Protein AF-A0A9X8VCU6-F1 (afdb_monomer_lite)

Structure (mmCIF, N/CA/C/O backbone):
data_AF-A0A9X8VCU6-F1
#
_entry.id   AF-A0A9X8VCU6-F1
#
loop_
_atom_site.group_PDB
_atom_site.id
_atom_site.type_symbol
_atom_site.label_atom_id
_atom_site.label_alt_id
_atom_site.label_comp_id
_atom_site.label_asym_id
_atom_site.label_entity_id
_atom_site.label_seq_id
_atom_site.pdbx_PDB_ins_code
_atom_site.Cartn_x
_atom_site.Cartn_y
_atom_site.Cartn_z
_atom_site.occupancy
_atom_site.B_iso_or_equiv
_atom_site.auth_seq_id
_atom_site.auth_comp_id
_atom_site.auth_asym_id
_atom_site.auth_atom_id
_atom_site.p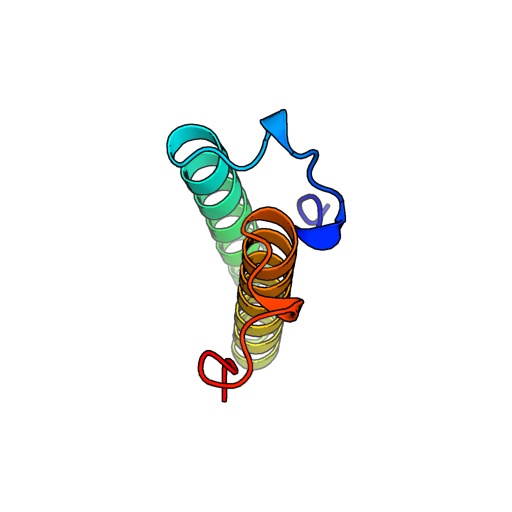dbx_PDB_model_num
ATOM 1 N N . MET A 1 1 ? -11.835 8.940 1.392 1.00 74.19 1 MET A N 1
ATOM 2 C CA . MET A 1 1 ? -11.609 8.126 0.175 1.00 74.19 1 MET A CA 1
ATOM 3 C C . MET A 1 1 ? -10.243 7.462 0.303 1.00 74.19 1 MET A C 1
ATOM 5 O O . MET A 1 1 ? -9.350 8.150 0.792 1.00 74.19 1 MET A O 1
ATOM 9 N N . PRO A 1 2 ? -10.076 6.171 -0.042 1.00 80.69 2 PRO A N 1
ATOM 10 C CA . PRO A 1 2 ? -8.763 5.527 -0.023 1.00 80.69 2 PRO A CA 1
ATOM 11 C C . PRO A 1 2 ? -7.817 6.167 -1.055 1.00 80.69 2 PRO A C 1
ATOM 13 O O . PRO A 1 2 ? -8.292 6.686 -2.070 1.00 80.69 2 PRO A O 1
ATOM 16 N N . PRO A 1 3 ? -6.497 6.165 -0.806 1.00 89.44 3 PRO A N 1
ATOM 17 C CA . PRO A 1 3 ? -5.515 6.669 -1.760 1.00 89.44 3 PRO A CA 1
ATOM 18 C C . PRO A 1 3 ? -5.438 5.786 -3.011 1.00 89.44 3 PRO A C 1
ATOM 20 O O . PRO A 1 3 ? -5.926 4.655 -3.039 1.00 89.44 3 PRO A O 1
ATOM 23 N N . ALA A 1 4 ? -4.805 6.318 -4.057 1.00 89.75 4 ALA A N 1
ATOM 24 C CA . ALA A 1 4 ? -4.630 5.612 -5.319 1.00 89.75 4 ALA A CA 1
ATOM 25 C C . ALA A 1 4 ? -3.831 4.310 -5.131 1.00 89.75 4 ALA A C 1
ATOM 27 O O . ALA A 1 4 ? -2.791 4.291 -4.464 1.00 89.75 4 ALA A O 1
ATOM 28 N N . SER A 1 5 ? -4.319 3.231 -5.748 1.00 91.62 5 SER A N 1
ATOM 29 C CA . SER A 1 5 ? -3.661 1.925 -5.712 1.00 91.62 5 SER A CA 1
ATOM 30 C C . SER A 1 5 ? -2.308 1.977 -6.434 1.00 91.62 5 SER A C 1
ATOM 32 O O . SER A 1 5 ? -2.250 2.551 -7.517 1.00 91.62 5 SER A O 1
ATOM 34 N N . PRO A 1 6 ? -1.250 1.318 -5.926 1.00 93.25 6 PRO A N 1
ATOM 35 C CA . PRO A 1 6 ? 0.068 1.347 -6.567 1.00 93.25 6 PRO A CA 1
ATOM 36 C C . PRO A 1 6 ? 0.104 0.843 -8.011 1.00 93.25 6 PRO A C 1
ATOM 38 O O . PRO A 1 6 ? 0.958 1.247 -8.790 1.00 93.25 6 PRO A O 1
ATOM 41 N N . SER A 1 7 ? -0.855 -0.001 -8.396 1.00 91.00 7 SER A N 1
ATOM 42 C CA . SER A 1 7 ? -0.967 -0.538 -9.753 1.00 91.00 7 SER A CA 1
ATOM 43 C C . SER A 1 7 ? -1.245 0.519 -10.830 1.00 91.00 7 SER A C 1
ATOM 45 O O . SER A 1 7 ? -1.079 0.210 -12.003 1.00 91.00 7 SER A O 1
ATOM 47 N N . VAL A 1 8 ? -1.677 1.734 -10.464 1.00 92.94 8 VAL A N 1
ATOM 48 C CA . VAL A 1 8 ? -1.989 2.812 -11.427 1.00 92.94 8 VAL A CA 1
ATOM 49 C C . VAL A 1 8 ? -0.891 3.871 -11.535 1.00 92.94 8 VAL A C 1
ATOM 51 O O . VAL A 1 8 ? -1.064 4.831 -12.279 1.00 92.94 8 VAL A O 1
ATOM 54 N N . TYR A 1 9 ? 0.205 3.734 -10.782 1.00 94.00 9 TYR A N 1
ATOM 55 C CA . TYR A 1 9 ? 1.292 4.716 -10.796 1.00 94.00 9 TYR A CA 1
ATOM 56 C C . TYR A 1 9 ? 2.014 4.706 -12.145 1.00 94.00 9 TYR A C 1
ATOM 58 O O . TYR A 1 9 ? 2.305 3.632 -12.686 1.00 94.00 9 TYR A O 1
ATOM 66 N N . GLY A 1 10 ? 2.319 5.896 -12.663 1.00 93.50 10 GLY A N 1
ATOM 67 C CA . GLY A 1 10 ? 3.185 6.084 -13.827 1.00 93.50 10 GLY A CA 1
ATOM 68 C C . GLY A 1 10 ? 4.632 5.674 -13.541 1.00 93.50 10 GLY A C 1
ATOM 69 O O . GLY A 1 10 ? 5.036 5.544 -12.388 1.00 93.50 10 GLY A O 1
ATOM 70 N N . ASP A 1 11 ? 5.426 5.437 -14.584 1.00 93.75 11 ASP A N 1
ATOM 71 C CA . ASP A 1 11 ? 6.849 5.092 -14.423 1.00 93.75 11 ASP A CA 1
ATOM 72 C C . ASP A 1 11 ? 7.659 6.249 -13.813 1.00 93.75 11 ASP A C 1
ATOM 74 O O . ASP A 1 11 ? 8.554 6.035 -12.998 1.00 93.75 11 ASP A O 1
ATOM 78 N N . ASP A 1 12 ? 7.297 7.489 -14.147 1.00 93.75 12 ASP A N 1
ATOM 79 C CA . ASP A 1 12 ? 7.848 8.718 -13.569 1.00 93.75 12 ASP A CA 1
ATOM 80 C C . ASP A 1 12 ? 7.544 8.861 -12.069 1.00 93.75 12 ASP A C 1
ATOM 82 O O . ASP A 1 12 ? 8.255 9.558 -11.339 1.00 93.75 12 ASP A O 1
ATOM 86 N N . GLU A 1 13 ? 6.523 8.151 -11.589 1.00 92.56 13 GLU A N 1
ATOM 87 C CA . GLU A 1 13 ? 6.126 8.140 -10.190 1.00 92.56 13 GLU A CA 1
ATOM 88 C C . GLU A 1 13 ? 6.897 7.114 -9.335 1.00 92.56 13 GLU A C 1
ATOM 90 O O . GLU A 1 13 ? 6.870 7.183 -8.102 1.00 92.56 13 GLU A O 1
ATOM 95 N N . LEU A 1 14 ? 7.640 6.187 -9.949 1.00 94.19 14 LEU A N 1
ATOM 96 C CA . LEU A 1 14 ? 8.370 5.116 -9.253 1.00 94.19 14 LEU A CA 1
ATOM 97 C C . LEU A 1 14 ? 9.746 5.559 -8.746 1.00 94.19 14 LEU A C 1
ATOM 99 O O . LEU A 1 14 ? 10.749 4.855 -8.851 1.00 94.19 14 LEU A O 1
ATOM 103 N N . THR A 1 15 ? 9.789 6.742 -8.140 1.00 94.25 15 THR A N 1
ATOM 104 C CA . THR A 1 15 ? 10.989 7.289 -7.506 1.00 94.25 15 THR A CA 1
ATOM 105 C C . THR A 1 15 ? 10.891 7.189 -5.988 1.00 94.25 15 THR A C 1
ATOM 107 O O . THR A 1 15 ? 9.824 7.373 -5.401 1.00 94.25 15 THR A O 1
ATOM 110 N N . CYS A 1 16 ? 12.019 6.947 -5.312 1.00 93.25 16 CYS A N 1
ATOM 111 C CA . CYS A 1 16 ? 12.051 6.832 -3.850 1.00 93.25 16 CYS A CA 1
ATOM 112 C C . CYS A 1 16 ? 11.341 7.984 -3.104 1.00 93.25 16 CYS A C 1
ATOM 114 O O . CYS A 1 16 ? 10.616 7.690 -2.153 1.00 93.25 16 CYS A O 1
ATOM 116 N N . PRO A 1 17 ? 11.509 9.271 -3.476 1.00 96.25 17 PRO A N 1
ATOM 117 C CA . PRO A 1 17 ? 10.810 10.364 -2.801 1.00 96.25 17 PRO A CA 1
ATOM 118 C C . PRO A 1 17 ? 9.287 10.277 -2.939 1.00 96.25 17 PRO A C 1
ATOM 120 O O . PRO A 1 17 ? 8.578 10.408 -1.941 1.00 96.25 17 PRO A O 1
ATOM 123 N N . LEU A 1 18 ? 8.777 10.010 -4.145 1.00 95.44 18 LEU A N 1
ATOM 124 C CA . LEU A 1 18 ? 7.336 9.973 -4.370 1.00 95.44 18 LEU A CA 1
ATOM 125 C C . LEU A 1 18 ? 6.701 8.732 -3.736 1.00 95.44 18 LEU A C 1
ATOM 127 O O . LEU A 1 18 ? 5.652 8.829 -3.103 1.00 95.44 18 LEU A O 1
ATOM 131 N N . LEU A 1 19 ? 7.370 7.581 -3.808 1.00 95.62 19 LEU A N 1
ATOM 132 C CA . LEU A 1 19 ? 6.910 6.357 -3.154 1.00 95.62 19 LEU A CA 1
ATOM 133 C C . LEU A 1 19 ? 6.801 6.517 -1.634 1.00 95.62 19 LEU A C 1
ATOM 135 O O . LEU A 1 19 ? 5.824 6.056 -1.045 1.00 95.62 19 LEU A O 1
ATOM 139 N N . LYS A 1 20 ? 7.752 7.218 -1.000 1.00 95.44 20 LYS A N 1
ATOM 140 C CA . LYS A 1 20 ? 7.664 7.564 0.429 1.00 95.44 20 LYS A CA 1
ATOM 141 C C . LYS A 1 20 ? 6.425 8.404 0.722 1.00 95.44 20 LYS A C 1
ATOM 143 O O . LYS A 1 20 ? 5.653 8.041 1.605 1.00 95.44 20 LYS A O 1
ATOM 148 N N . GLN A 1 21 ? 6.183 9.448 -0.070 1.00 95.69 21 GLN A N 1
ATOM 149 C CA . GLN A 1 21 ? 5.002 10.300 0.083 1.00 95.69 21 GLN A CA 1
ATOM 150 C C . GLN A 1 21 ? 3.691 9.505 -0.061 1.00 95.69 21 GLN A C 1
ATOM 152 O O . GLN A 1 21 ? 2.751 9.698 0.712 1.00 95.69 21 GLN A O 1
ATOM 157 N N . ARG A 1 22 ? 3.612 8.580 -1.027 1.00 95.00 22 ARG A N 1
ATOM 158 C CA . ARG A 1 22 ? 2.436 7.709 -1.214 1.00 95.00 22 ARG A CA 1
ATOM 159 C C . ARG A 1 22 ? 2.234 6.762 -0.028 1.00 95.00 22 ARG A C 1
ATOM 161 O O . ARG A 1 22 ? 1.100 6.586 0.417 1.00 95.00 22 ARG A O 1
ATOM 168 N N . LEU A 1 23 ? 3.315 6.191 0.511 1.00 95.50 23 LEU A N 1
ATOM 169 C CA . LEU A 1 23 ? 3.263 5.351 1.711 1.00 95.50 23 LEU A CA 1
ATOM 170 C C . LEU A 1 23 ? 2.765 6.128 2.931 1.00 95.50 23 LEU A C 1
ATOM 172 O O . LEU A 1 23 ? 1.933 5.619 3.677 1.00 95.50 23 LEU A O 1
ATOM 176 N N . GLU A 1 24 ? 3.251 7.351 3.131 1.00 96.38 24 GLU A N 1
ATOM 177 C CA . GLU A 1 24 ? 2.812 8.229 4.220 1.00 96.38 24 GLU A CA 1
ATOM 178 C C . GLU A 1 24 ? 1.321 8.560 4.096 1.00 96.38 24 GLU A C 1
ATOM 180 O O . GLU A 1 24 ? 0.570 8.422 5.062 1.00 96.38 24 GLU A O 1
ATOM 185 N N . GLN A 1 25 ? 0.858 8.904 2.890 1.00 95.94 25 GLN A N 1
ATOM 186 C CA . GLN A 1 25 ? -0.560 9.155 2.629 1.00 95.94 25 GLN A CA 1
ATOM 187 C C . GLN A 1 25 ? -1.427 7.921 2.927 1.00 95.94 25 GLN A C 1
ATOM 189 O O . GLN A 1 25 ? -2.515 8.045 3.494 1.00 95.94 25 GLN A O 1
ATOM 194 N N . PHE A 1 26 ? -0.949 6.727 2.572 1.00 97.19 26 PHE A N 1
ATOM 195 C CA . PHE A 1 26 ? -1.642 5.478 2.875 1.00 97.19 26 PHE A CA 1
ATOM 196 C C . PHE A 1 26 ? -1.675 5.163 4.373 1.00 97.19 26 PHE A C 1
ATOM 198 O O . PHE A 1 26 ? -2.722 4.766 4.884 1.00 97.19 26 PHE A O 1
ATOM 205 N N . GLN A 1 27 ? -0.588 5.417 5.103 1.00 95.94 27 GLN A N 1
ATOM 206 C CA . GLN A 1 27 ? -0.568 5.264 6.560 1.00 95.94 27 GLN A CA 1
ATOM 207 C C . GLN A 1 27 ? -1.538 6.220 7.262 1.00 95.94 27 GLN A C 1
ATOM 209 O O . GLN A 1 27 ? -2.265 5.793 8.157 1.00 95.94 27 GLN A O 1
ATOM 214 N N . LEU A 1 28 ? -1.610 7.481 6.827 1.00 97.25 28 LEU A N 1
ATOM 215 C CA . LEU A 1 28 ? -2.583 8.441 7.359 1.00 97.25 28 LEU A CA 1
ATOM 216 C C . LEU A 1 28 ? -4.024 7.982 7.115 1.00 97.25 28 LEU A C 1
ATOM 218 O O . LEU A 1 28 ? -4.875 8.112 7.994 1.00 97.25 28 LEU A O 1
ATOM 222 N N . TRP A 1 29 ? -4.300 7.406 5.943 1.00 97.38 29 TRP A N 1
ATOM 223 C CA . TRP A 1 29 ? -5.613 6.838 5.653 1.00 97.38 29 TRP A CA 1
ATOM 224 C C . TRP A 1 29 ? -5.938 5.626 6.541 1.00 97.38 29 TRP A C 1
ATOM 226 O O . TRP A 1 29 ? -7.057 5.545 7.044 1.00 97.38 29 TRP A O 1
ATOM 236 N N . LEU A 1 30 ? -4.979 4.723 6.784 1.00 97.56 30 LEU A N 1
ATOM 237 C CA . LEU A 1 30 ? -5.166 3.589 7.699 1.00 97.56 30 LEU A CA 1
ATOM 238 C C . LEU A 1 30 ? -5.460 4.050 9.131 1.00 97.56 30 LEU A C 1
ATOM 240 O O . LEU A 1 30 ? -6.355 3.497 9.766 1.00 97.56 30 LEU A O 1
ATOM 244 N N . ALA A 1 31 ? -4.748 5.069 9.620 1.00 97.06 31 ALA A N 1
ATOM 245 C CA . ALA A 1 31 ? -4.991 5.644 10.943 1.00 97.06 31 ALA A CA 1
ATOM 246 C C . ALA A 1 31 ? -6.414 6.211 11.050 1.00 97.06 31 ALA A C 1
ATOM 248 O O . ALA A 1 31 ? -7.167 5.825 11.938 1.00 97.06 31 ALA A O 1
ATOM 249 N N . ALA A 1 32 ? -6.833 7.025 10.076 1.00 97.69 32 ALA A N 1
ATOM 250 C CA . ALA A 1 32 ? -8.194 7.557 10.042 1.00 97.69 32 ALA A CA 1
ATOM 251 C C . ALA A 1 32 ? -9.265 6.453 9.939 1.00 97.69 32 ALA A C 1
ATOM 253 O O . ALA A 1 32 ? -10.342 6.576 10.519 1.00 97.69 32 ALA A O 1
ATOM 254 N N . ALA A 1 33 ? -8.991 5.369 9.207 1.00 97.06 33 ALA A N 1
ATOM 255 C CA . ALA A 1 33 ? -9.901 4.231 9.102 1.00 97.06 33 ALA A CA 1
ATOM 256 C C . ALA A 1 33 ? -10.016 3.457 10.426 1.00 97.06 33 ALA A C 1
ATOM 258 O O . ALA A 1 33 ? -11.115 3.023 10.780 1.00 97.06 33 ALA A O 1
ATOM 259 N N . PHE A 1 34 ? -8.912 3.310 11.162 1.00 96.88 34 PHE A N 1
ATOM 260 C CA . PHE A 1 34 ? -8.907 2.741 12.509 1.00 96.88 34 PHE A CA 1
ATOM 261 C C . PHE A 1 34 ? -9.725 3.593 13.481 1.00 96.88 34 PHE A C 1
ATOM 263 O O . PHE A 1 34 ? -10.625 3.072 14.135 1.00 96.88 34 PHE A O 1
ATOM 270 N N . ASP A 1 35 ? -9.487 4.907 13.497 1.00 97.81 35 ASP A N 1
ATOM 271 C CA . ASP A 1 35 ? -10.226 5.853 14.341 1.00 97.81 35 ASP A CA 1
ATOM 272 C C . ASP A 1 35 ? -11.732 5.855 14.025 1.00 97.81 35 ASP A C 1
ATOM 274 O O . ASP A 1 35 ? -12.565 6.071 14.904 1.00 97.81 35 ASP A O 1
ATOM 278 N N . ALA A 1 36 ? -12.100 5.555 12.775 1.00 97.00 36 ALA A N 1
ATOM 279 C CA . ALA A 1 36 ? -13.484 5.400 12.331 1.00 97.00 36 ALA A CA 1
ATOM 280 C C . ALA A 1 36 ? -14.116 4.031 12.671 1.00 97.00 36 ALA A C 1
ATOM 282 O O . ALA A 1 36 ? -15.259 3.780 12.284 1.00 97.00 36 ALA A O 1
ATOM 283 N N . GLY A 1 37 ? -13.407 3.145 13.379 1.00 97.50 37 GLY A N 1
ATOM 284 C CA . GLY A 1 37 ? -13.922 1.855 13.849 1.00 97.50 37 GLY A CA 1
ATOM 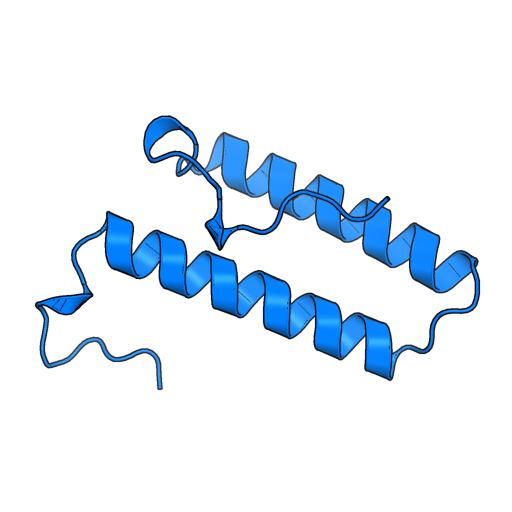285 C C . GLY A 1 37 ? -13.665 0.667 12.918 1.00 97.50 37 GLY A C 1
ATOM 286 O O . GLY A 1 37 ? -14.298 -0.378 13.080 1.00 97.50 37 GLY A O 1
ATOM 287 N N . SER A 1 38 ? -12.757 0.791 11.944 1.00 97.31 38 SER A N 1
ATOM 288 C CA . SER A 1 38 ? -12.343 -0.360 11.127 1.00 97.31 38 SER A CA 1
ATOM 289 C C . SER A 1 38 ? -11.599 -1.392 11.976 1.00 97.31 38 SER A C 1
ATOM 291 O O . SER A 1 38 ? -10.794 -1.035 12.836 1.00 97.31 38 SER A O 1
ATOM 293 N N . SER A 1 39 ? -11.825 -2.681 11.708 1.00 97.81 39 SER A N 1
ATOM 294 C CA . SER A 1 39 ? -11.145 -3.753 12.441 1.00 97.81 39 SER A CA 1
ATOM 295 C C . SER A 1 39 ? -9.653 -3.807 12.104 1.00 97.81 39 SER A C 1
ATOM 297 O O . SER A 1 39 ? -9.245 -3.526 10.972 1.00 97.81 39 SER A O 1
ATOM 299 N N . ALA A 1 40 ? -8.833 -4.218 13.071 1.00 95.06 40 ALA A N 1
ATOM 300 C CA . ALA A 1 40 ? -7.394 -4.35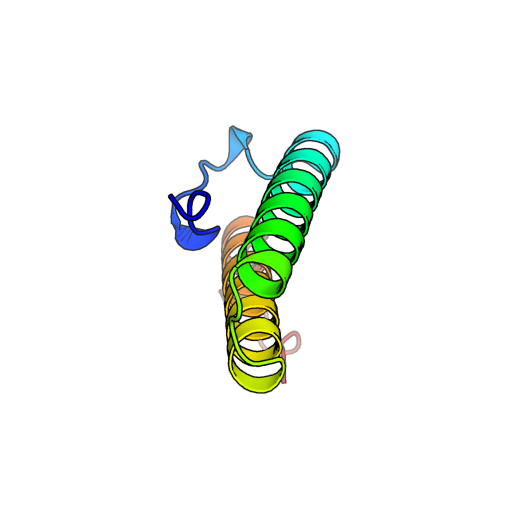8 12.871 1.00 95.06 40 ALA A CA 1
ATOM 301 C C . ALA A 1 40 ? -7.070 -5.361 11.750 1.00 95.06 40 ALA A C 1
ATOM 303 O O . ALA A 1 40 ? -6.186 -5.108 10.937 1.00 95.06 40 ALA A O 1
ATOM 304 N N . GLU A 1 41 ? -7.824 -6.456 11.648 1.00 97.69 41 GLU A N 1
ATOM 305 C CA . GLU A 1 41 ? -7.672 -7.479 10.609 1.00 97.69 41 GLU A CA 1
ATOM 306 C C . GLU A 1 41 ? -7.892 -6.894 9.212 1.00 97.69 41 GLU A C 1
ATOM 308 O O . GLU A 1 41 ? -7.110 -7.153 8.298 1.00 97.69 41 GLU A O 1
ATOM 313 N N . SER A 1 42 ? -8.917 -6.050 9.058 1.00 96.56 42 SER A N 1
ATOM 314 C CA . SER A 1 42 ? -9.226 -5.390 7.785 1.00 96.56 42 SER A CA 1
ATOM 315 C C . SER A 1 42 ? -8.123 -4.410 7.378 1.00 96.56 42 SER A C 1
ATOM 317 O O . SER A 1 42 ? -7.750 -4.334 6.208 1.00 96.56 42 SER A O 1
ATOM 319 N N . LEU A 1 43 ? -7.561 -3.679 8.344 1.00 96.88 43 LEU A N 1
ATOM 320 C CA . LEU A 1 43 ? -6.461 -2.741 8.108 1.00 96.88 43 LEU A CA 1
ATOM 321 C C . LEU A 1 43 ? -5.153 -3.458 7.771 1.00 96.88 43 LEU A C 1
ATOM 323 O O . LEU A 1 43 ? -4.414 -3.008 6.896 1.00 96.88 43 LEU A O 1
ATOM 327 N N . VAL A 1 44 ? -4.875 -4.584 8.433 1.00 96.81 44 VAL A N 1
ATOM 328 C CA . VAL A 1 44 ? -3.725 -5.440 8.122 1.00 96.81 44 VAL A CA 1
ATOM 329 C C . VAL A 1 44 ? -3.855 -6.002 6.710 1.00 96.81 44 VAL A C 1
ATOM 331 O O . VAL A 1 44 ? -2.903 -5.888 5.943 1.00 96.81 44 VAL A O 1
ATOM 334 N N . ALA A 1 45 ? -5.028 -6.520 6.333 1.00 96.75 45 ALA A N 1
ATOM 335 C CA . ALA A 1 45 ? -5.279 -7.003 4.977 1.00 96.75 45 ALA A CA 1
ATOM 336 C C . ALA A 1 45 ? -5.070 -5.895 3.932 1.00 96.75 45 ALA A C 1
ATOM 338 O O . ALA A 1 45 ? -4.313 -6.078 2.982 1.00 96.75 45 ALA A O 1
ATOM 339 N N . ALA A 1 46 ? -5.645 -4.707 4.155 1.00 95.81 46 ALA A N 1
ATOM 340 C CA . ALA A 1 46 ? -5.458 -3.562 3.266 1.00 95.81 46 ALA A CA 1
ATOM 341 C C . ALA A 1 46 ? -3.981 -3.155 3.138 1.00 95.81 46 ALA A C 1
ATOM 343 O O . ALA A 1 46 ? -3.527 -2.790 2.052 1.00 95.81 46 ALA A O 1
ATOM 344 N N . ARG A 1 47 ? -3.219 -3.213 4.239 1.00 96.56 47 ARG A N 1
ATOM 345 C CA . ARG A 1 47 ? -1.788 -2.904 4.237 1.00 96.56 47 ARG A CA 1
ATOM 346 C C . ARG A 1 47 ? -0.986 -3.923 3.435 1.00 96.56 47 ARG A C 1
ATOM 348 O O . ARG A 1 47 ? -0.150 -3.501 2.640 1.00 96.56 47 ARG A O 1
ATOM 355 N N . SER A 1 48 ? -1.241 -5.214 3.622 1.00 96.56 48 SER A N 1
ATOM 356 C CA . SER A 1 48 ? -0.594 -6.277 2.846 1.00 96.56 48 SER A CA 1
ATOM 357 C C . SER A 1 48 ? -0.898 -6.127 1.355 1.00 96.56 48 SER A 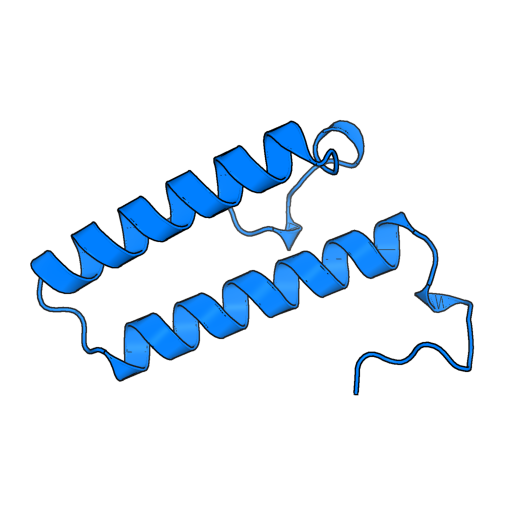C 1
ATOM 359 O O . SER A 1 48 ? 0.028 -6.021 0.556 1.00 96.56 48 SER A O 1
ATOM 361 N N . ASP A 1 49 ? -2.173 -5.959 0.992 1.00 96.06 49 ASP A N 1
ATOM 362 C CA . ASP A 1 49 ? -2.604 -5.766 -0.398 1.00 96.06 49 ASP A CA 1
ATOM 363 C C . ASP A 1 49 ? -1.939 -4.554 -1.064 1.00 96.06 49 ASP A C 1
ATOM 365 O O . ASP A 1 49 ? -1.582 -4.592 -2.246 1.00 96.06 49 ASP A O 1
ATOM 369 N N . PHE A 1 50 ? -1.789 -3.449 -0.329 1.00 96.00 50 PHE A N 1
ATOM 370 C CA . PHE A 1 50 ? -1.128 -2.255 -0.843 1.00 96.00 50 PHE A CA 1
ATOM 371 C C . PHE A 1 50 ? 0.354 -2.518 -1.131 1.00 96.00 50 PHE A C 1
ATOM 373 O O . PHE A 1 50 ? 0.841 -2.164 -2.207 1.00 96.00 50 PHE A O 1
ATOM 380 N N . ILE A 1 51 ? 1.064 -3.152 -0.194 1.00 95.69 51 ILE A N 1
ATOM 381 C CA . ILE A 1 51 ? 2.486 -3.471 -0.350 1.00 95.69 51 ILE A CA 1
ATOM 382 C C . ILE A 1 51 ? 2.700 -4.459 -1.499 1.00 95.69 51 ILE A C 1
ATOM 384 O O . ILE A 1 51 ? 3.558 -4.207 -2.340 1.00 95.69 51 ILE A O 1
ATOM 388 N N . ASP A 1 52 ? 1.877 -5.500 -1.616 1.00 95.50 52 ASP A N 1
ATOM 389 C CA . ASP A 1 52 ? 1.974 -6.480 -2.703 1.00 95.50 52 ASP A CA 1
ATOM 390 C C . ASP A 1 52 ? 1.815 -5.826 -4.076 1.00 95.50 52 ASP A C 1
ATOM 392 O O . ASP A 1 52 ? 2.584 -6.087 -5.004 1.00 95.50 52 ASP A O 1
ATOM 396 N N . ARG A 1 53 ? 0.838 -4.924 -4.222 1.00 94.69 53 ARG A N 1
ATOM 397 C CA . ARG A 1 53 ? 0.637 -4.183 -5.476 1.00 94.69 53 ARG A CA 1
ATOM 398 C C . ARG A 1 53 ? 1.809 -3.264 -5.791 1.00 94.69 53 ARG A C 1
ATOM 400 O O . ARG A 1 53 ? 2.169 -3.138 -6.959 1.00 94.69 53 ARG A O 1
ATOM 407 N N . LEU A 1 54 ? 2.395 -2.628 -4.777 1.00 95.31 54 LEU A N 1
ATOM 408 C CA . LEU A 1 54 ? 3.569 -1.780 -4.961 1.00 95.31 54 LEU A CA 1
ATOM 409 C C . LEU A 1 54 ? 4.785 -2.603 -5.391 1.00 95.31 54 LEU A C 1
ATOM 411 O O . LEU A 1 54 ? 5.459 -2.231 -6.348 1.00 95.31 54 LEU A O 1
ATOM 415 N N . LEU A 1 55 ? 5.035 -3.735 -4.731 1.00 94.19 55 LEU A N 1
ATOM 416 C CA . LEU A 1 55 ? 6.127 -4.640 -5.080 1.00 94.19 55 LEU A CA 1
ATOM 417 C C . LEU A 1 55 ? 5.978 -5.161 -6.509 1.00 94.19 55 LEU A C 1
ATOM 419 O O . LEU A 1 55 ? 6.933 -5.079 -7.272 1.00 94.19 55 LEU A O 1
ATOM 423 N N . ARG A 1 56 ? 4.777 -5.594 -6.913 1.00 92.12 56 ARG A N 1
ATOM 424 C CA . ARG A 1 56 ? 4.501 -6.004 -8.302 1.00 92.12 56 ARG A CA 1
ATOM 425 C C . ARG A 1 56 ? 4.745 -4.872 -9.298 1.00 92.12 56 ARG A C 1
ATOM 427 O O . ARG A 1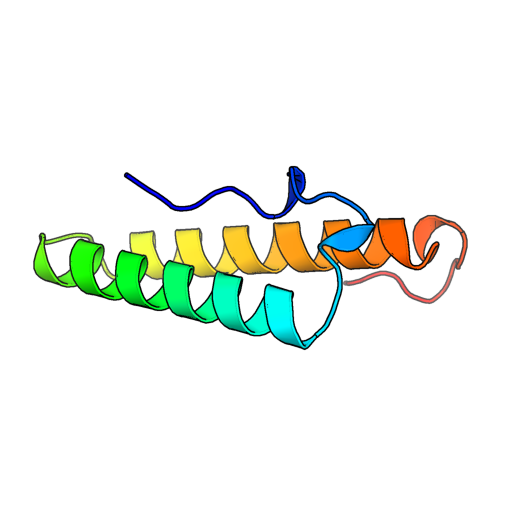 56 ? 5.335 -5.095 -10.346 1.00 92.12 56 ARG A O 1
ATOM 434 N N . ARG A 1 57 ? 4.340 -3.641 -8.975 1.00 93.88 57 ARG A N 1
ATOM 435 C CA . ARG A 1 57 ? 4.558 -2.496 -9.870 1.00 93.88 57 ARG A CA 1
ATOM 436 C C . ARG A 1 57 ? 6.044 -2.173 -10.048 1.00 93.88 57 ARG A C 1
ATOM 438 O O . ARG A 1 57 ? 6.473 -1.910 -11.171 1.00 93.88 57 ARG A O 1
ATOM 44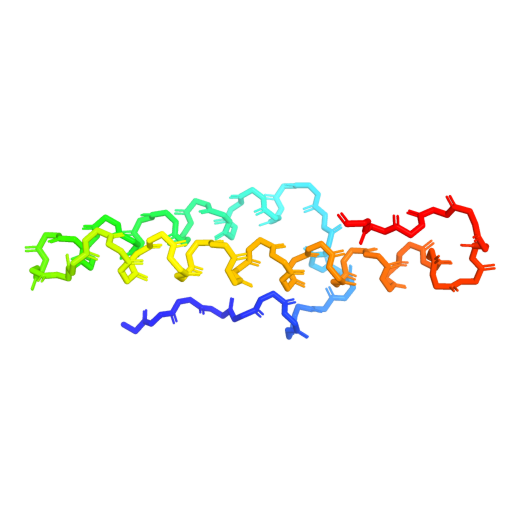5 N N . LEU A 1 58 ? 6.813 -2.208 -8.959 1.00 93.56 58 LEU A N 1
ATOM 446 C CA . LEU A 1 58 ? 8.269 -2.031 -8.982 1.00 93.56 58 LEU A CA 1
ATOM 447 C C . LEU A 1 58 ? 8.954 -3.155 -9.750 1.00 93.56 58 LEU A C 1
ATOM 449 O O . LEU A 1 58 ? 9.873 -2.913 -10.524 1.00 93.56 58 LEU A O 1
ATOM 453 N N . TRP A 1 59 ? 8.476 -4.376 -9.553 1.00 91.38 59 TRP A N 1
ATOM 454 C CA . TRP A 1 59 ? 8.969 -5.555 -10.232 1.00 91.38 59 TRP A CA 1
ATOM 455 C C . TRP A 1 59 ? 8.861 -5.439 -11.754 1.00 91.38 59 TRP A C 1
ATOM 457 O O . TRP A 1 59 ? 9.865 -5.589 -12.452 1.00 91.38 59 TRP A O 1
ATOM 467 N N . THR A 1 60 ? 7.670 -5.102 -12.258 1.00 90.38 60 THR A N 1
ATOM 468 C CA . THR A 1 60 ? 7.443 -4.870 -13.690 1.00 90.38 60 THR A CA 1
ATOM 469 C C . THR A 1 60 ? 8.289 -3.701 -14.201 1.00 90.38 60 THR A C 1
ATOM 471 O O . THR A 1 60 ? 8.909 -3.807 -15.252 1.00 90.38 60 THR A O 1
ATOM 474 N N . PHE A 1 61 ? 8.382 -2.601 -13.444 1.00 91.50 61 PHE A N 1
ATOM 475 C CA . PHE A 1 61 ? 9.183 -1.432 -13.833 1.00 91.50 61 PHE A CA 1
ATOM 476 C C . PHE A 1 61 ? 10.680 -1.734 -13.973 1.00 91.50 61 PHE A C 1
ATOM 478 O O . PHE A 1 61 ? 11.329 -1.249 -14.895 1.00 91.50 61 PHE A O 1
ATOM 485 N N . HIS A 1 62 ? 11.232 -2.550 -13.076 1.00 89.38 62 HIS A N 1
ATOM 486 C CA . HIS A 1 62 ? 12.637 -2.948 -13.124 1.00 89.38 62 HIS A CA 1
ATOM 487 C C . HIS A 1 62 ? 12.917 -4.110 -14.091 1.00 89.38 62 HIS A C 1
ATOM 489 O O . HIS A 1 62 ? 14.072 -4.509 -14.224 1.00 89.38 62 HIS A O 1
ATOM 495 N N . GLY A 1 63 ? 11.896 -4.642 -14.776 1.00 86.12 63 GLY A N 1
ATOM 496 C CA . GLY A 1 63 ? 12.055 -5.741 -15.732 1.00 86.12 63 GLY A CA 1
ATOM 497 C C . GLY A 1 63 ? 12.420 -7.074 -15.074 1.00 86.12 63 GLY A C 1
ATOM 498 O O . GLY A 1 63 ? 13.027 -7.933 -15.706 1.00 86.12 63 GLY A O 1
ATOM 499 N N . PHE A 1 64 ? 12.071 -7.265 -13.799 1.00 80.38 64 PHE A N 1
ATOM 500 C CA . PHE A 1 64 ? 12.386 -8.504 -13.085 1.00 80.38 64 PHE A CA 1
ATOM 501 C C . PHE A 1 64 ? 11.522 -9.697 -13.527 1.00 80.38 64 PHE A C 1
ATOM 503 O O . PHE A 1 64 ? 11.815 -10.824 -13.142 1.00 80.38 64 PHE A O 1
ATOM 510 N N . GLU A 1 65 ? 10.484 -9.481 -14.346 1.00 72.31 65 GLU A N 1
ATOM 511 C CA . GLU A 1 65 ? 9.656 -10.554 -14.927 1.00 72.31 65 GLU A CA 1
ATOM 512 C C . GLU A 1 65 ? 10.474 -11.524 -15.789 1.00 72.31 65 GLU A C 1
ATOM 514 O O . GLU A 1 65 ? 10.166 -12.713 -15.825 1.00 72.31 65 GLU A O 1
ATOM 519 N N . ASP A 1 66 ? 11.554 -11.037 -16.402 1.00 65.56 66 ASP A N 1
ATOM 520 C CA . ASP A 1 66 ? 12.411 -11.820 -17.292 1.00 65.56 66 ASP A CA 1
ATOM 521 C C . ASP A 1 66 ? 13.575 -12.515 -16.562 1.00 65.56 66 ASP A C 1
ATOM 523 O O . ASP A 1 66 ? 14.388 -13.195 -17.195 1.00 65.56 66 ASP A O 1
ATOM 527 N N . ILE A 1 67 ? 13.683 -12.362 -15.234 1.00 67.44 67 ILE A N 1
ATOM 528 C CA . ILE A 1 67 ? 14.757 -12.967 -14.439 1.00 67.44 67 ILE A CA 1
ATOM 529 C C . ILE A 1 67 ? 14.226 -14.232 -13.740 1.00 67.44 67 ILE A C 1
ATOM 531 O O . ILE A 1 67 ? 13.466 -14.137 -12.776 1.00 67.44 67 ILE A O 1
ATOM 535 N N . PRO A 1 68 ? 14.637 -15.440 -14.172 1.00 59.81 68 PRO A N 1
ATOM 536 C CA . PRO A 1 68 ? 14.059 -16.701 -13.698 1.00 59.81 68 PRO A CA 1
ATOM 537 C C . PRO A 1 68 ? 14.317 -17.023 -12.213 1.00 59.81 68 PRO A C 1
ATOM 539 O O . PRO A 1 68 ? 13.694 -17.935 -11.679 1.00 59.81 68 PRO A O 1
ATOM 542 N N . GLU A 1 69 ? 15.207 -16.294 -11.531 1.00 60.66 69 GLU A N 1
ATOM 543 C CA . GLU A 1 69 ? 15.641 -16.583 -10.152 1.00 60.66 69 GLU A CA 1
ATOM 544 C C . GLU A 1 69 ? 15.191 -15.555 -9.106 1.00 60.66 69 GLU A C 1
ATOM 546 O O . GLU A 1 69 ? 15.484 -15.721 -7.924 1.00 60.66 69 GLU A O 1
ATOM 551 N N . THR A 1 70 ? 14.484 -14.489 -9.482 1.00 57.97 70 THR A N 1
ATOM 552 C CA . THR A 1 70 ? 14.168 -13.419 -8.523 1.00 57.97 70 THR A CA 1
ATOM 553 C C . THR A 1 70 ? 12.852 -13.620 -7.779 1.00 57.97 70 THR A C 1
ATOM 555 O O . THR A 1 70 ? 12.540 -12.772 -6.942 1.00 57.97 70 THR A O 1
ATOM 558 N N . ALA A 1 71 ? 12.035 -14.624 -8.143 1.00 54.50 71 ALA A N 1
ATOM 559 C CA . ALA A 1 71 ? 10.607 -14.680 -7.810 1.00 54.50 71 ALA A CA 1
ATOM 560 C C . ALA A 1 71 ? 10.335 -14.269 -6.356 1.00 54.50 71 ALA A C 1
ATOM 562 O O . ALA A 1 71 ? 10.897 -14.840 -5.422 1.00 54.50 71 ALA A O 1
ATOM 563 N N . LEU A 1 72 ? 9.489 -13.253 -6.183 1.00 54.47 72 LEU A N 1
ATOM 564 C CA . LEU A 1 72 ? 8.999 -12.821 -4.879 1.00 54.47 72 LEU A CA 1
ATOM 565 C C . LEU A 1 72 ? 8.085 -13.941 -4.358 1.00 54.47 72 LEU A C 1
ATOM 567 O O . LEU A 1 72 ? 6.916 -14.015 -4.738 1.00 54.47 72 LEU A O 1
ATOM 571 N N . VAL A 1 73 ? 8.692 -14.876 -3.619 1.00 52.97 73 VAL A N 1
ATOM 572 C CA . VAL A 1 73 ? 8.049 -16.051 -3.005 1.00 52.97 73 VAL A CA 1
ATOM 573 C C . VAL A 1 73 ? 7.051 -15.617 -1.941 1.00 52.97 73 VAL A C 1
ATOM 575 O O . VAL A 1 73 ? 7.416 -14.733 -1.131 1.00 52.97 73 VAL A O 1
#

Secondary structure (DSSP, 8-state):
-PPPPGGG--GGG-SHHHHHHHHHHHHHHHHHHHHTT--HHHHHHHHHHHHHHHHHHHHHHTTGGG-TT----

Organism: Serratia marcescens (NCBI:txid615)

Radius of gyration: 13.95 Å; chains: 1; bounding box: 30×27×32 Å

pLDDT: mean 89.94, std 11.9, range [52.97, 97.81]

Foldseek 3Di:
DADDALLPDDLVCPDPVNVVVSVVSRVVVLVVCVVVPDDPVVSVVVVVRRVVRNVVSVCVSVVVVPPPPPDPD

Sequence (73 aa):
MPPASPSVYGDDELTCPLLKQRLEQFQLWLAAAFDAGSSAESLVAARSDFIDRLLRRLWTFHGFEDIPETALV